Protein AF-A0A9W6NIT5-F1 (afdb_monomer_lite)

pLDDT: mean 78.43, std 15.09, range [30.56, 89.44]

Structure 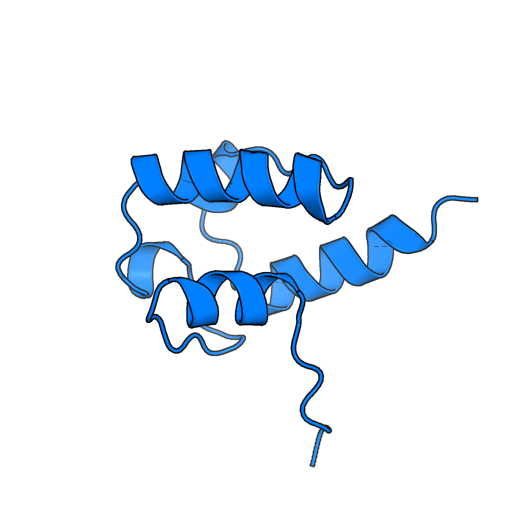(mmCIF, N/CA/C/O backbone):
data_AF-A0A9W6NIT5-F1
#
_entry.id   AF-A0A9W6NIT5-F1
#
loop_
_atom_site.group_PDB
_atom_site.id
_atom_site.type_symbol
_atom_site.label_atom_id
_atom_site.label_alt_id
_atom_site.label_comp_id
_atom_site.label_asym_id
_atom_site.label_entity_id
_atom_site.label_seq_id
_atom_site.pdbx_PDB_ins_code
_atom_site.Cartn_x
_atom_site.Cartn_y
_atom_site.Cartn_z
_atom_site.occupancy
_atom_site.B_iso_or_equiv
_atom_site.auth_seq_id
_atom_site.auth_comp_id
_atom_site.auth_asym_id
_atom_site.auth_atom_id
_atom_site.pdbx_PDB_model_num
ATOM 1 N N . MET A 1 1 ? -3.323 -26.552 1.686 1.00 39.66 1 MET A N 1
ATOM 2 C CA . MET A 1 1 ? -4.005 -26.133 0.444 1.00 39.66 1 MET A CA 1
ATOM 3 C C . MET A 1 1 ? -4.944 -25.005 0.838 1.00 39.66 1 MET A C 1
ATOM 5 O O . MET A 1 1 ? -6.102 -25.265 1.128 1.00 39.66 1 MET A O 1
ATOM 9 N N . ASN A 1 2 ? -4.417 -23.791 1.013 1.00 36.25 2 ASN A N 1
ATOM 10 C CA . ASN A 1 2 ? -5.265 -22.638 1.314 1.00 36.25 2 ASN A CA 1
ATOM 11 C C . ASN A 1 2 ? -5.932 -22.217 0.005 1.00 36.25 2 ASN A C 1
ATOM 13 O O . ASN A 1 2 ? -5.265 -22.143 -1.025 1.00 36.25 2 ASN A O 1
ATOM 17 N N . ALA A 1 3 ? -7.255 -22.080 0.040 1.00 36.75 3 ALA A N 1
ATOM 18 C CA . ALA A 1 3 ? -8.073 -21.690 -1.097 1.00 36.75 3 ALA A CA 1
ATOM 19 C C . ALA A 1 3 ? -7.547 -20.386 -1.734 1.00 36.75 3 ALA A C 1
ATOM 21 O O . ALA A 1 3 ? -6.957 -19.578 -1.014 1.00 36.75 3 ALA A O 1
ATOM 22 N N . PRO A 1 4 ? -7.771 -20.157 -3.042 1.00 40.81 4 PRO A N 1
ATOM 23 C CA . PRO A 1 4 ? -7.497 -18.879 -3.692 1.00 40.81 4 PRO A CA 1
ATOM 24 C C . PRO A 1 4 ? -8.446 -17.814 -3.124 1.00 40.81 4 PRO A C 1
ATOM 26 O O . PRO A 1 4 ? -9.487 -17.500 -3.692 1.00 40.81 4 PRO A O 1
ATOM 29 N N . GLY A 1 5 ? -8.120 -17.312 -1.937 1.00 42.97 5 GLY A N 1
ATOM 30 C CA . GLY A 1 5 ? -8.637 -16.065 -1.411 1.00 42.97 5 GLY A CA 1
ATOM 31 C C . GLY A 1 5 ? -7.932 -14.957 -2.167 1.00 42.97 5 GLY A C 1
ATOM 32 O O . GLY A 1 5 ? -6.869 -14.506 -1.758 1.00 42.97 5 GLY A O 1
ATOM 33 N N . THR A 1 6 ? -8.493 -14.612 -3.319 1.00 56.12 6 THR A N 1
ATOM 34 C CA . THR A 1 6 ? -8.166 -13.439 -4.121 1.00 56.12 6 THR A CA 1
ATOM 35 C C . THR A 1 6 ? -8.362 -12.204 -3.251 1.00 56.12 6 THR A C 1
ATOM 37 O O . THR A 1 6 ? -9.458 -11.656 -3.162 1.00 56.12 6 THR A O 1
ATOM 40 N N . GLY A 1 7 ? -7.316 -11.826 -2.527 1.00 71.44 7 GLY A N 1
ATOM 41 C CA . GLY A 1 7 ? -7.294 -10.598 -1.761 1.00 71.44 7 GLY A CA 1
AT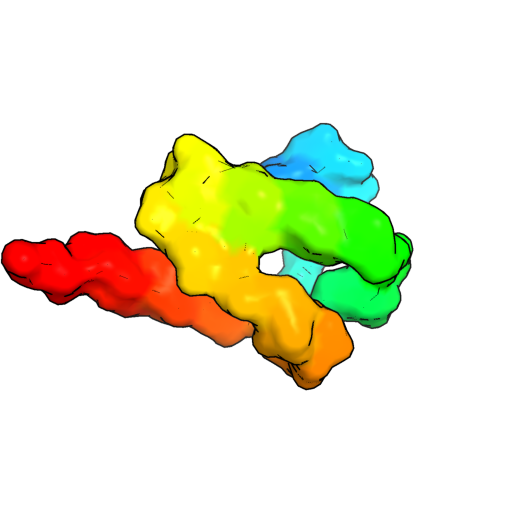OM 42 C C . GLY A 1 7 ? -7.642 -9.402 -2.647 1.00 71.44 7 GLY A C 1
ATOM 43 O O . GLY A 1 7 ? -7.275 -9.380 -3.827 1.00 71.44 7 GLY A O 1
ATOM 44 N N . LYS A 1 8 ? -8.384 -8.421 -2.125 1.00 79.19 8 LYS A N 1
ATOM 45 C CA . LYS A 1 8 ? -8.787 -7.247 -2.924 1.00 79.19 8 LYS A CA 1
ATOM 46 C C . LYS A 1 8 ? -7.561 -6.474 -3.439 1.00 79.19 8 LYS A C 1
ATOM 48 O O . LYS A 1 8 ? -7.593 -5.985 -4.566 1.00 79.19 8 LYS A O 1
ATOM 53 N N . VAL A 1 9 ? -6.466 -6.436 -2.673 1.00 83.00 9 VAL A N 1
ATOM 54 C CA . VAL A 1 9 ? -5.166 -5.865 -3.072 1.00 83.00 9 VAL A CA 1
ATOM 55 C C . VAL A 1 9 ? -4.556 -6.671 -4.213 1.00 83.00 9 VAL A C 1
ATOM 57 O O . VAL A 1 9 ? -4.126 -6.098 -5.211 1.00 83.00 9 VAL A O 1
ATOM 60 N N . VAL A 1 10 ? -4.555 -8.004 -4.103 1.00 86.38 10 VAL A N 1
ATOM 61 C CA . VAL A 1 10 ? -4.039 -8.897 -5.157 1.00 86.38 10 VAL A CA 1
ATOM 62 C C . VAL A 1 10 ? -4.812 -8.688 -6.457 1.00 86.38 10 VAL A C 1
ATOM 64 O O . VAL A 1 10 ? -4.206 -8.547 -7.517 1.00 86.38 10 VAL A O 1
ATOM 67 N N . GLN A 1 11 ? -6.140 -8.586 -6.382 1.00 83.19 11 GLN A N 1
ATOM 68 C CA . GLN A 1 11 ? -6.986 -8.353 -7.551 1.00 83.19 11 GLN A CA 1
ATOM 69 C C . GLN A 1 11 ? -6.704 -6.995 -8.213 1.00 83.19 11 GLN A C 1
ATOM 71 O O . GLN A 1 11 ? -6.631 -6.905 -9.441 1.00 83.19 11 GLN A O 1
ATOM 76 N N . LEU A 1 12 ? -6.506 -5.947 -7.407 1.00 84.62 12 LEU A N 1
ATOM 77 C CA . LEU A 1 12 ? -6.124 -4.616 -7.878 1.00 84.62 12 LEU A CA 1
ATOM 78 C C . LEU A 1 12 ? -4.787 -4.646 -8.627 1.00 84.62 12 LEU A C 1
ATOM 80 O O . LEU A 1 12 ? -4.682 -4.121 -9.736 1.00 84.62 12 LEU A O 1
ATOM 84 N N . LEU A 1 13 ? -3.782 -5.316 -8.069 1.00 86.62 13 LEU A N 1
ATOM 85 C CA . LEU A 1 13 ? -2.461 -5.455 -8.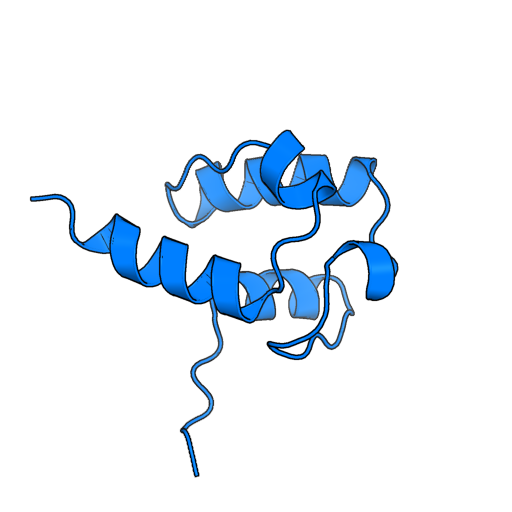685 1.00 86.62 13 LEU A CA 1
ATOM 86 C C . LEU A 1 13 ? -2.503 -6.291 -9.976 1.00 86.62 13 LEU A C 1
ATOM 88 O O . LEU A 1 13 ? -1.903 -5.899 -10.978 1.00 86.62 13 LEU A O 1
ATOM 92 N N . GLN A 1 14 ? -3.287 -7.370 -10.002 1.00 86.62 14 GLN A N 1
ATOM 93 C CA . GLN A 1 14 ? -3.505 -8.189 -11.201 1.00 86.62 14 GLN A CA 1
ATOM 94 C C . GLN A 1 14 ? -4.195 -7.419 -12.327 1.00 86.62 14 GLN A C 1
ATOM 96 O O . GLN A 1 14 ? -3.798 -7.539 -13.486 1.00 86.62 14 GLN A O 1
ATOM 101 N N . SER A 1 15 ? -5.170 -6.559 -12.011 1.00 85.38 15 SER A N 1
ATOM 102 C CA . SER A 1 15 ? -5.809 -5.696 -13.017 1.00 85.38 15 SER A CA 1
ATOM 103 C C . SER A 1 15 ? -4.831 -4.706 -13.669 1.00 85.38 15 SER A C 1
ATOM 105 O O . SER A 1 15 ? -5.038 -4.278 -14.804 1.00 85.38 15 SER A O 1
ATOM 107 N N . ARG A 1 16 ? -3.730 -4.392 -12.973 1.00 83.12 16 ARG A N 1
ATOM 108 C CA . ARG A 1 16 ? -2.620 -3.557 -13.453 1.00 83.12 16 ARG A CA 1
ATOM 109 C C . ARG A 1 16 ? -1.534 -4.350 -14.187 1.00 83.12 16 ARG A C 1
ATOM 111 O O . ARG A 1 16 ? -0.591 -3.740 -14.685 1.00 83.12 16 ARG A O 1
ATOM 118 N N . GLY A 1 17 ? -1.676 -5.673 -14.287 1.00 86.81 17 GLY A N 1
ATOM 119 C CA . GLY A 1 17 ? -0.738 -6.562 -14.973 1.00 86.81 17 GLY A CA 1
ATOM 120 C C . GLY A 1 17 ? 0.429 -7.050 -14.113 1.00 86.81 17 GLY A C 1
ATOM 121 O O . GLY A 1 17 ? 1.446 -7.455 -14.672 1.00 86.81 17 GLY A O 1
ATOM 122 N N . PHE A 1 18 ? 0.306 -6.999 -12.785 1.00 86.69 18 PHE A N 1
ATOM 123 C CA . PHE A 1 18 ? 1.280 -7.584 -11.862 1.00 86.69 18 PHE A CA 1
ATOM 124 C C . PHE A 1 18 ? 0.802 -8.943 -11.336 1.00 86.69 18 PHE A C 1
ATOM 126 O O . PHE A 1 18 ? -0.392 -9.141 -11.131 1.00 86.69 18 PHE A O 1
ATOM 133 N N . ASP A 1 19 ? 1.734 -9.845 -11.033 1.00 86.50 19 ASP A N 1
ATOM 134 C CA . ASP A 1 19 ? 1.456 -11.138 -10.389 1.00 86.50 19 ASP A CA 1
ATOM 135 C C . ASP A 1 19 ? 2.123 -11.189 -9.001 1.00 86.50 19 ASP A C 1
ATOM 137 O O . ASP A 1 19 ? 3.233 -11.703 -8.869 1.00 86.50 19 ASP A O 1
ATOM 141 N N . PRO A 1 20 ? 1.494 -10.599 -7.967 1.00 86.25 20 PRO A N 1
ATOM 142 C CA . PRO A 1 20 ? 2.033 -10.608 -6.611 1.00 86.25 20 PRO A CA 1
ATOM 143 C C . PRO A 1 20 ? 1.836 -11.921 -5.858 1.00 86.25 20 PRO A C 1
ATOM 145 O O . PRO A 1 20 ? 0.770 -12.538 -5.924 1.00 86.25 20 PRO A O 1
ATOM 148 N N . SER A 1 21 ? 2.815 -12.265 -5.023 1.00 86.00 21 SER A N 1
ATOM 149 C CA . SER A 1 21 ? 2.687 -13.245 -3.943 1.00 86.00 21 SER A CA 1
ATOM 150 C C . SER A 1 21 ? 2.463 -12.560 -2.593 1.00 86.00 21 SER A C 1
ATOM 152 O O . SER A 1 21 ? 2.746 -11.381 -2.405 1.00 86.00 21 SER A O 1
ATOM 154 N N . ALA A 1 22 ? 1.959 -13.310 -1.611 1.00 84.19 22 ALA A N 1
ATOM 155 C CA . ALA A 1 22 ? 1.678 -12.778 -0.274 1.00 84.19 22 ALA A CA 1
ATOM 156 C C . ALA A 1 22 ? 2.936 -12.300 0.478 1.00 84.19 22 ALA A C 1
ATOM 158 O O . ALA A 1 22 ? 2.836 -11.466 1.371 1.00 84.19 22 ALA A O 1
ATOM 159 N N . GLU A 1 23 ? 4.099 -12.840 0.128 1.00 85.25 23 GLU A N 1
ATOM 160 C CA . GLU A 1 23 ? 5.405 -12.490 0.691 1.00 85.25 23 GLU A CA 1
ATOM 161 C C . GLU A 1 23 ? 6.124 -11.377 -0.083 1.00 85.25 23 GLU A C 1
ATOM 163 O O . GLU A 1 23 ? 7.137 -10.881 0.399 1.00 85.25 23 GLU A O 1
ATOM 168 N N . ASP A 1 24 ? 5.585 -10.957 -1.234 1.00 87.88 24 ASP A N 1
ATOM 169 C CA . ASP A 1 24 ? 6.150 -9.858 -2.009 1.00 87.88 24 ASP A CA 1
ATOM 170 C C . ASP A 1 24 ? 5.790 -8.508 -1.386 1.00 87.88 24 ASP A C 1
ATOM 172 O O . ASP A 1 24 ? 4.658 -8.259 -0.948 1.00 87.88 24 ASP A O 1
ATOM 176 N N . ASP A 1 25 ? 6.762 -7.606 -1.416 1.00 88.06 25 ASP A N 1
ATOM 177 C CA . ASP A 1 25 ? 6.572 -6.194 -1.125 1.00 88.06 25 ASP A CA 1
ATOM 178 C C . ASP A 1 25 ? 6.234 -5.429 -2.407 1.00 88.06 25 ASP A C 1
ATOM 180 O O . ASP A 1 25 ? 6.725 -5.742 -3.490 1.00 88.06 25 ASP A O 1
ATOM 184 N N . LEU A 1 26 ? 5.450 -4.353 -2.293 1.00 87.12 26 LEU A N 1
ATOM 185 C CA . LEU A 1 26 ? 5.036 -3.538 -3.446 1.00 87.12 26 LEU A CA 1
ATOM 186 C C . LEU A 1 26 ? 6.235 -3.004 -4.253 1.00 87.12 26 LEU A C 1
ATOM 188 O O . LEU A 1 26 ? 6.215 -2.999 -5.482 1.00 87.12 26 LEU A O 1
ATOM 192 N N . LEU A 1 27 ? 7.286 -2.560 -3.561 1.00 86.44 27 LEU A N 1
ATOM 193 C CA . LEU A 1 27 ? 8.499 -2.041 -4.195 1.00 86.44 27 LEU A CA 1
ATOM 194 C C . LEU A 1 27 ? 9.298 -3.144 -4.903 1.00 86.44 27 LEU A C 1
ATOM 196 O O . LEU A 1 27 ? 9.820 -2.901 -5.990 1.00 86.44 27 LEU A O 1
ATOM 200 N N . ASP A 1 28 ? 9.371 -4.338 -4.310 1.00 86.81 28 ASP A N 1
ATOM 201 C CA . ASP A 1 28 ? 10.084 -5.488 -4.884 1.00 86.81 28 ASP A CA 1
ATOM 202 C C . ASP A 1 28 ? 9.352 -6.031 -6.121 1.00 86.81 28 ASP A C 1
ATOM 204 O O . ASP A 1 28 ? 9.965 -6.337 -7.142 1.00 86.81 28 ASP A O 1
ATOM 208 N N . LEU A 1 29 ? 8.016 -5.962 -6.096 1.00 86.19 29 LEU A N 1
ATOM 209 C CA . LEU A 1 29 ? 7.137 -6.225 -7.235 1.00 86.19 29 LEU A CA 1
ATOM 210 C C . LEU A 1 29 ? 7.324 -5.238 -8.408 1.00 86.19 29 LEU A C 1
ATOM 212 O O . LEU A 1 29 ? 6.750 -5.420 -9.484 1.00 86.19 29 LEU A O 1
ATOM 216 N N . GLY A 1 30 ? 8.097 -4.167 -8.207 1.00 86.31 30 GLY A N 1
ATOM 217 C CA . GLY A 1 30 ? 8.384 -3.151 -9.213 1.00 86.31 30 GLY A CA 1
ATOM 218 C C . GLY A 1 30 ? 7.394 -1.987 -9.239 1.00 86.31 30 GLY A C 1
ATOM 219 O O . GLY A 1 30 ? 7.384 -1.231 -10.216 1.00 86.31 30 GLY A O 1
ATOM 220 N N . LEU A 1 31 ? 6.568 -1.801 -8.199 1.00 86.94 31 LEU A N 1
ATOM 221 C CA . LEU A 1 31 ? 5.744 -0.599 -8.104 1.00 86.94 31 LEU A CA 1
ATOM 222 C C . LEU A 1 31 ? 6.616 0.623 -7.817 1.00 86.94 31 LEU A C 1
ATOM 224 O O . LEU A 1 31 ? 7.466 0.646 -6.929 1.00 86.94 31 LEU A O 1
ATOM 228 N N . THR A 1 32 ? 6.337 1.696 -8.544 1.00 88.69 32 THR A N 1
ATOM 229 C CA . THR A 1 32 ? 6.922 3.012 -8.287 1.00 88.69 32 THR A CA 1
ATOM 230 C C . THR A 1 32 ? 6.173 3.740 -7.173 1.00 88.69 32 THR A C 1
ATOM 232 O O . THR A 1 32 ? 4.991 3.492 -6.930 1.00 88.69 32 THR A O 1
ATOM 235 N N . SER A 1 33 ? 6.813 4.729 -6.544 1.00 86.88 33 SER A N 1
ATOM 236 C CA . SER A 1 33 ? 6.179 5.534 -5.490 1.00 86.88 33 SER A CA 1
ATOM 237 C C . SER A 1 33 ? 4.866 6.186 -5.942 1.00 86.88 33 SER A C 1
ATOM 239 O O . SER A 1 33 ? 3.922 6.243 -5.165 1.00 86.88 33 SER A O 1
ATOM 241 N N . MET A 1 34 ? 4.760 6.624 -7.205 1.00 89.44 34 MET A N 1
ATOM 242 C CA . MET A 1 34 ? 3.501 7.163 -7.739 1.00 89.44 34 MET A CA 1
ATOM 243 C C . MET A 1 34 ? 2.391 6.110 -7.817 1.00 89.44 34 MET A C 1
ATOM 245 O O . MET A 1 34 ? 1.241 6.428 -7.529 1.00 89.44 34 MET A O 1
ATOM 249 N N . GLN A 1 35 ? 2.724 4.875 -8.201 1.00 89.44 35 GLN A N 1
ATOM 250 C CA . GLN A 1 35 ? 1.763 3.770 -8.237 1.00 89.44 35 GLN A CA 1
ATOM 251 C C . GLN A 1 35 ? 1.342 3.347 -6.829 1.00 89.44 35 GLN A C 1
ATOM 253 O O . GLN A 1 35 ? 0.186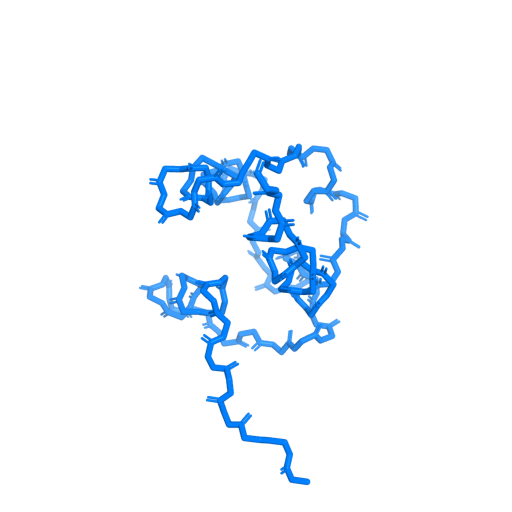 2.987 -6.642 1.00 89.44 35 GLN A O 1
ATOM 258 N N . ILE A 1 36 ? 2.247 3.438 -5.850 1.00 89.00 36 ILE A N 1
ATOM 259 C CA . ILE A 1 36 ? 1.952 3.189 -4.433 1.00 89.00 36 ILE A CA 1
ATOM 260 C C . ILE A 1 36 ? 1.015 4.263 -3.867 1.00 89.00 36 ILE A C 1
ATOM 262 O O . ILE A 1 36 ? 0.051 3.920 -3.192 1.00 89.00 36 ILE A O 1
ATOM 266 N N . LEU A 1 37 ? 1.243 5.545 -4.181 1.00 89.19 37 LEU A N 1
ATOM 267 C CA . LEU A 1 37 ? 0.310 6.618 -3.812 1.00 89.19 37 LEU A CA 1
ATOM 268 C C . LEU A 1 37 ? -1.084 6.381 -4.406 1.00 89.19 37 LEU A C 1
ATOM 270 O O . LEU A 1 37 ? -2.076 6.533 -3.705 1.00 89.19 37 LEU A O 1
ATOM 274 N N . GLN A 1 38 ? -1.155 6.004 -5.687 1.00 89.25 38 GLN A N 1
ATOM 275 C CA . GLN A 1 38 ? -2.428 5.684 -6.342 1.00 89.25 38 GLN A CA 1
ATOM 276 C C . GLN A 1 38 ? -3.099 4.481 -5.682 1.00 89.25 38 GLN A C 1
ATOM 278 O O . GLN A 1 38 ? -4.284 4.536 -5.403 1.00 89.25 38 GLN A O 1
ATOM 283 N N . LEU A 1 39 ? -2.331 3.435 -5.359 1.00 86.88 39 LEU A N 1
ATOM 284 C CA . LEU A 1 39 ? -2.857 2.268 -4.659 1.00 86.88 39 LEU A CA 1
ATOM 285 C C . LEU A 1 39 ? -3.458 2.650 -3.300 1.00 86.88 39 LEU A C 1
ATOM 287 O O . LEU A 1 39 ? -4.524 2.153 -2.976 1.00 86.88 39 LEU A O 1
ATOM 291 N N . ALA A 1 40 ? -2.828 3.539 -2.527 1.00 87.38 40 ALA A N 1
ATOM 292 C CA . ALA A 1 40 ? -3.399 4.021 -1.265 1.00 87.38 40 ALA A CA 1
ATOM 293 C C . ALA A 1 40 ? -4.773 4.689 -1.464 1.00 87.38 40 ALA A C 1
ATOM 295 O O . ALA A 1 40 ? -5.704 4.417 -0.707 1.00 87.38 40 ALA A O 1
ATOM 296 N N . ASP A 1 41 ? -4.905 5.516 -2.505 1.00 88.62 41 ASP A N 1
ATOM 297 C CA . ASP A 1 41 ? -6.165 6.174 -2.867 1.00 88.62 41 ASP A CA 1
ATOM 298 C C . ASP A 1 41 ? -7.229 5.160 -3.321 1.00 88.62 41 ASP A C 1
ATOM 300 O O . ASP A 1 41 ? -8.364 5.206 -2.851 1.00 88.62 41 ASP A O 1
ATOM 304 N N . ASP A 1 42 ? -6.854 4.180 -4.149 1.00 87.69 42 ASP A N 1
ATOM 305 C CA . ASP A 1 42 ? -7.757 3.115 -4.599 1.00 87.69 42 ASP A CA 1
ATOM 306 C C . ASP A 1 42 ? -8.210 2.216 -3.438 1.00 87.69 42 ASP A C 1
ATOM 308 O O . ASP A 1 42 ? -9.373 1.828 -3.373 1.00 87.69 42 ASP A O 1
ATOM 312 N N . LEU A 1 43 ? -7.330 1.903 -2.481 1.00 84.06 43 LEU A N 1
ATOM 313 C CA . LEU A 1 43 ? -7.695 1.128 -1.289 1.00 84.06 43 LEU A CA 1
ATOM 314 C C . LEU A 1 43 ? -8.731 1.874 -0.440 1.00 84.06 43 LEU A C 1
ATOM 316 O O . LEU A 1 43 ? -9.701 1.270 0.030 1.00 84.06 43 LEU A O 1
ATOM 320 N N . GLN A 1 44 ? -8.579 3.189 -0.295 1.00 85.06 44 GLN A N 1
ATOM 321 C CA . GLN A 1 44 ? -9.570 4.010 0.388 1.00 85.06 44 GLN A CA 1
ATOM 322 C C . GLN A 1 44 ? -10.884 4.071 -0.404 1.00 85.06 44 GLN A C 1
ATOM 324 O O . GLN A 1 44 ? -11.948 3.847 0.170 1.00 85.06 44 GLN A O 1
ATOM 329 N N . HIS A 1 45 ? -10.839 4.333 -1.710 1.00 85.62 45 HIS A N 1
ATOM 330 C CA . HIS A 1 45 ? -12.039 4.507 -2.529 1.00 85.62 45 HIS A CA 1
ATOM 331 C C . HIS A 1 45 ? -12.804 3.201 -2.796 1.00 85.62 45 HIS A C 1
ATOM 333 O O . HIS A 1 45 ? -14.035 3.200 -2.762 1.00 85.62 45 HIS A O 1
ATOM 339 N N . GLU A 1 46 ? -12.112 2.091 -3.058 1.00 84.25 46 GLU A N 1
ATOM 340 C CA . GLU A 1 46 ? -12.734 0.812 -3.430 1.00 84.25 46 GLU A CA 1
ATOM 341 C C . GLU A 1 46 ? -13.009 -0.100 -2.230 1.00 84.25 46 GLU A C 1
ATOM 343 O O . GLU A 1 46 ? -13.945 -0.907 -2.259 1.00 84.25 46 GLU A O 1
ATOM 348 N N . ILE A 1 47 ? -12.202 -0.002 -1.169 1.00 78.62 47 ILE A N 1
ATOM 349 C CA . ILE A 1 47 ? -12.300 -0.880 0.009 1.00 78.62 47 ILE A CA 1
ATOM 350 C C . ILE A 1 47 ? -12.787 -0.115 1.243 1.00 78.62 47 ILE A C 1
ATOM 352 O O . ILE A 1 47 ? -13.344 -0.732 2.149 1.00 78.62 47 ILE A O 1
ATOM 356 N N . GLY A 1 48 ? -12.648 1.213 1.272 1.00 81.31 48 GLY A N 1
ATOM 357 C CA . GLY A 1 48 ? -13.011 2.032 2.428 1.00 81.31 48 GLY A CA 1
ATOM 358 C C . GLY A 1 48 ? -11.950 2.036 3.526 1.00 81.31 48 GLY A C 1
ATOM 359 O O . GLY A 1 48 ? -12.255 2.443 4.646 1.00 81.31 48 GLY A O 1
ATOM 360 N N . VAL A 1 49 ? -10.728 1.567 3.242 1.00 81.44 49 VAL A N 1
ATOM 361 C CA . VAL A 1 49 ? -9.642 1.518 4.228 1.00 81.44 49 VAL A CA 1
ATOM 362 C C . VAL A 1 49 ? -8.592 2.565 3.904 1.00 81.44 49 VAL A C 1
ATOM 364 O O . VAL A 1 49 ? -7.956 2.522 2.854 1.00 81.44 49 VAL A O 1
ATOM 367 N N . ASP A 1 50 ? -8.392 3.481 4.845 1.00 83.00 50 ASP A N 1
ATOM 368 C CA . ASP A 1 50 ? -7.339 4.483 4.771 1.00 83.00 50 ASP A CA 1
ATOM 369 C C . ASP A 1 50 ? -6.012 3.858 5.225 1.00 83.00 50 ASP A C 1
ATOM 371 O O . ASP A 1 50 ? -5.808 3.575 6.409 1.00 83.00 50 ASP A O 1
ATOM 375 N N . VAL A 1 51 ? -5.132 3.571 4.263 1.00 82.06 51 VAL A N 1
ATOM 376 C CA . VAL A 1 51 ? -3.785 3.048 4.523 1.00 82.06 51 VAL A CA 1
ATOM 377 C C . VAL A 1 51 ? -2.777 4.164 4.292 1.00 82.06 51 VAL A C 1
ATOM 379 O O . VAL A 1 51 ? -2.688 4.709 3.192 1.00 82.06 51 VAL A O 1
ATOM 382 N N . ASP A 1 52 ? -1.982 4.479 5.315 1.00 85.56 52 ASP A N 1
ATOM 383 C CA . ASP A 1 52 ? -0.958 5.516 5.197 1.00 85.56 52 ASP A CA 1
ATOM 384 C C . ASP A 1 52 ? 0.084 5.120 4.141 1.00 85.56 52 ASP A C 1
ATOM 386 O O . ASP A 1 52 ? 0.668 4.032 4.169 1.00 85.56 52 ASP A O 1
ATOM 390 N N . VAL A 1 53 ? 0.359 6.029 3.209 1.00 84.62 53 VAL A N 1
ATOM 391 C CA . VAL A 1 53 ? 1.348 5.804 2.150 1.00 84.62 53 VAL A CA 1
ATOM 392 C C . VAL A 1 53 ? 2.741 5.513 2.712 1.00 84.62 53 VAL A C 1
ATOM 394 O O . VAL A 1 53 ? 3.499 4.748 2.120 1.00 84.62 53 VAL A O 1
ATOM 397 N N . SER A 1 54 ? 3.079 6.075 3.873 1.00 86.12 54 SER A N 1
ATOM 398 C CA . SER A 1 54 ? 4.348 5.829 4.559 1.00 86.12 54 SER A CA 1
ATOM 399 C C . SER A 1 54 ? 4.466 4.372 4.983 1.00 86.12 54 SER A C 1
ATOM 401 O O . SER A 1 54 ? 5.562 3.822 4.949 1.00 86.12 54 SER A O 1
ATOM 403 N N . VAL A 1 55 ? 3.342 3.740 5.339 1.00 84.00 55 VAL A N 1
ATOM 404 C CA . VAL A 1 55 ? 3.281 2.309 5.633 1.00 84.00 55 VAL A CA 1
ATOM 405 C C . VAL A 1 55 ? 3.540 1.535 4.351 1.00 84.00 55 VAL A C 1
ATOM 407 O O . VAL A 1 55 ? 4.488 0.770 4.331 1.00 84.00 55 VAL A O 1
ATOM 410 N N . LEU A 1 56 ? 2.832 1.803 3.250 1.00 84.31 56 LEU A N 1
ATOM 411 C CA . LEU A 1 56 ? 3.069 1.111 1.970 1.00 84.31 56 LEU A CA 1
ATOM 412 C C . LEU A 1 56 ? 4.514 1.252 1.451 1.00 84.31 56 LEU A C 1
ATOM 414 O O . LEU A 1 56 ? 5.075 0.308 0.900 1.00 84.31 56 LEU A O 1
ATOM 418 N N . LEU A 1 57 ? 5.128 2.424 1.642 1.00 84.50 57 LEU A N 1
ATOM 419 C CA . LEU A 1 57 ? 6.523 2.696 1.278 1.00 84.50 57 LEU A CA 1
ATOM 420 C C . LEU A 1 57 ? 7.532 2.032 2.225 1.00 84.50 57 LEU A C 1
ATOM 422 O O . LEU A 1 57 ? 8.644 1.731 1.800 1.00 84.50 57 LEU A O 1
ATOM 426 N N . ALA A 1 58 ? 7.159 1.794 3.484 1.00 84.44 58 ALA A N 1
ATOM 427 C CA . ALA A 1 58 ? 7.965 1.063 4.462 1.00 84.44 58 ALA A CA 1
ATOM 428 C C . ALA A 1 58 ? 7.918 -0.466 4.270 1.00 84.44 58 ALA A C 1
ATOM 430 O O . ALA A 1 58 ? 8.474 -1.188 5.094 1.00 84.44 58 ALA A O 1
ATOM 431 N N . ALA A 1 59 ? 7.295 -0.932 3.182 1.00 72.06 59 ALA A N 1
ATOM 432 C CA . ALA A 1 59 ? 7.208 -2.326 2.754 1.00 72.06 59 ALA A CA 1
ATOM 433 C C . ALA A 1 59 ? 6.576 -3.287 3.789 1.00 72.06 59 ALA A C 1
ATOM 435 O O . ALA A 1 59 ? 7.254 -4.077 4.444 1.00 72.06 59 ALA A O 1
ATOM 436 N N . PRO A 1 60 ? 5.245 -3.230 3.955 1.00 74.94 60 PRO A N 1
ATOM 437 C CA . PRO A 1 60 ? 4.437 -4.319 4.459 1.00 74.94 60 PRO A CA 1
ATOM 438 C C . PRO A 1 60 ? 4.089 -5.223 3.278 1.00 74.94 60 PRO A C 1
ATOM 440 O O . PRO A 1 60 ? 3.421 -4.801 2.333 1.00 74.94 60 PRO A O 1
ATOM 443 N N . THR A 1 61 ? 4.536 -6.470 3.350 1.00 87.56 61 THR A N 1
ATOM 444 C CA . THR A 1 61 ? 4.183 -7.517 2.382 1.00 87.56 61 THR A CA 1
ATOM 445 C C . THR A 1 61 ? 2.684 -7.535 2.063 1.00 87.56 61 THR A C 1
ATOM 447 O O . THR A 1 61 ? 1.835 -7.197 2.900 1.00 87.56 61 THR A O 1
ATOM 450 N N . ILE A 1 62 ? 2.328 -7.976 0.859 1.00 86.62 62 ILE A N 1
ATOM 451 C CA . ILE A 1 62 ? 0.935 -7.987 0.389 1.00 86.62 62 ILE A CA 1
ATOM 452 C C . ILE A 1 62 ? 0.030 -8.832 1.299 1.00 86.62 62 ILE A C 1
ATOM 454 O O . ILE A 1 62 ? -1.109 -8.447 1.561 1.00 86.62 62 ILE A O 1
ATOM 458 N N . GLY A 1 63 ? 0.540 -9.929 1.861 1.00 85.56 63 GLY A N 1
ATOM 459 C CA . GLY A 1 63 ? -0.180 -10.746 2.838 1.00 85.56 63 GLY A CA 1
ATOM 460 C C . GLY A 1 63 ? -0.501 -9.990 4.130 1.00 85.56 63 GLY A C 1
ATOM 461 O O . GLY A 1 63 ? -1.617 -10.091 4.637 1.00 85.56 63 GLY A O 1
ATOM 462 N N . ALA A 1 64 ? 0.434 -9.175 4.628 1.00 84.50 64 ALA A N 1
ATOM 463 C CA . ALA A 1 64 ? 0.208 -8.345 5.810 1.00 84.50 64 ALA A CA 1
ATOM 464 C C . ALA A 1 64 ? -0.822 -7.230 5.555 1.00 84.50 64 ALA A C 1
ATOM 466 O O . ALA A 1 64 ? -1.585 -6.879 6.458 1.00 84.50 64 ALA A O 1
ATOM 467 N N . LEU A 1 65 ? -0.867 -6.685 4.334 1.00 83.25 65 LEU A N 1
ATOM 468 C CA . LEU A 1 65 ? -1.896 -5.723 3.927 1.00 83.25 65 LEU A CA 1
ATOM 469 C C . LEU A 1 65 ? -3.280 -6.381 3.877 1.00 83.25 65 LEU A C 1
ATOM 471 O O . LEU A 1 65 ? -4.232 -5.847 4.439 1.00 83.25 65 LEU A O 1
ATOM 475 N N . GLU A 1 66 ? -3.394 -7.568 3.283 1.00 83.50 66 GLU A N 1
ATOM 476 C CA . GLU A 1 66 ? -4.645 -8.337 3.244 1.00 83.50 66 GLU A CA 1
ATOM 477 C C . GLU A 1 66 ? -5.160 -8.715 4.640 1.00 83.50 66 GLU A C 1
ATOM 479 O O . GLU A 1 66 ? -6.364 -8.635 4.904 1.00 83.50 66 GLU A O 1
ATOM 484 N N . GLU A 1 67 ? -4.266 -9.081 5.564 1.00 82.50 67 GLU A N 1
ATOM 485 C CA . GLU A 1 67 ? -4.632 -9.338 6.961 1.00 82.50 67 GLU A CA 1
ATOM 486 C C . GLU A 1 67 ? -5.183 -8.083 7.648 1.00 82.50 67 GLU A C 1
ATOM 488 O O . GLU A 1 67 ? -6.216 -8.153 8.320 1.00 82.50 67 GLU A O 1
ATOM 493 N N . GLN A 1 68 ? -4.545 -6.924 7.443 1.00 79.12 68 GLN A N 1
ATOM 494 C CA . GLN A 1 68 ? -5.024 -5.650 7.984 1.00 79.12 68 GLN A CA 1
ATOM 495 C C . GLN A 1 68 ? -6.398 -5.271 7.426 1.00 79.12 68 GLN A C 1
ATOM 497 O O . GLN A 1 68 ? -7.282 -4.892 8.193 1.00 79.12 68 GLN A O 1
ATOM 502 N N . LEU A 1 69 ? -6.612 -5.434 6.119 1.00 76.25 69 LEU A N 1
ATOM 503 C CA . LEU A 1 69 ? -7.897 -5.155 5.471 1.00 76.25 69 LEU A CA 1
ATOM 504 C C . LEU A 1 69 ? -8.999 -6.104 5.959 1.00 76.25 69 LEU A C 1
ATOM 506 O O . LEU A 1 69 ? -10.112 -5.671 6.254 1.00 76.25 69 LEU A O 1
ATOM 510 N N . SER A 1 70 ? -8.676 -7.388 6.124 1.00 74.69 70 SER A N 1
ATOM 511 C CA . SER A 1 70 ? -9.589 -8.390 6.692 1.00 74.69 70 SER A CA 1
ATOM 512 C C . SER A 1 70 ? -9.914 -8.126 8.169 1.00 74.69 70 SER A C 1
ATOM 514 O O . SER A 1 70 ? -10.937 -8.591 8.680 1.00 74.69 70 SER A O 1
ATOM 516 N N . GLY A 1 71 ? -9.033 -7.424 8.885 1.00 65.94 71 GLY A N 1
ATOM 517 C CA . GLY A 1 71 ? -9.234 -6.975 10.261 1.00 65.94 71 GLY A CA 1
ATOM 518 C C . GLY A 1 71 ? -10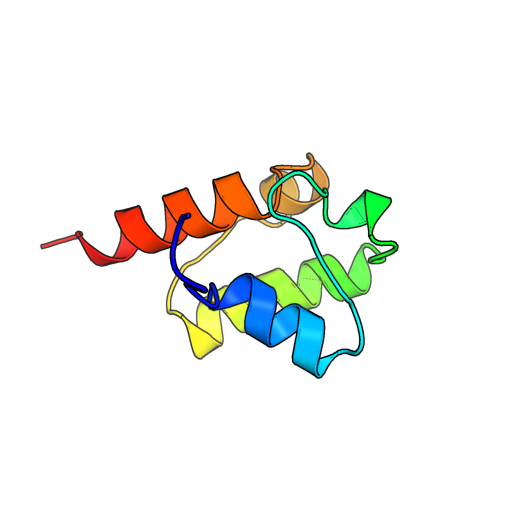.066 -5.694 10.367 1.00 65.94 71 GLY A C 1
ATOM 519 O O . GLY A 1 71 ? -10.922 -5.610 11.246 1.00 65.94 71 GLY A O 1
ATOM 520 N N . ALA A 1 72 ? -9.854 -4.733 9.463 1.00 62.28 72 ALA A N 1
ATOM 521 C CA . ALA A 1 72 ? -10.511 -3.421 9.456 1.00 62.28 72 ALA A CA 1
ATOM 522 C C . ALA A 1 72 ? -12.025 -3.490 9.168 1.00 62.28 72 ALA A C 1
ATOM 524 O O . ALA A 1 72 ? -12.793 -2.708 9.732 1.00 62.28 72 ALA A O 1
ATOM 525 N N . ASP A 1 73 ? -12.467 -4.479 8.381 1.0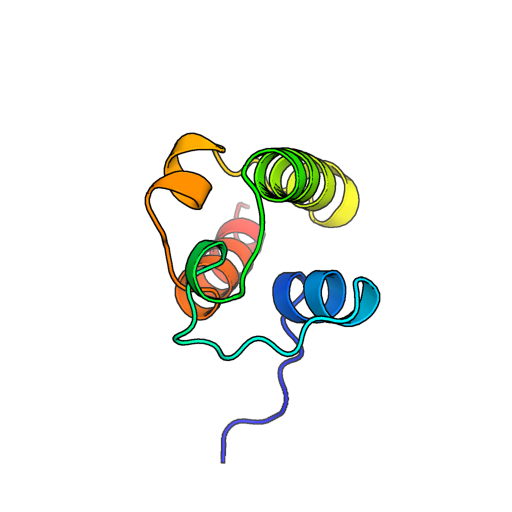0 50.50 73 ASP A N 1
ATOM 526 C CA . ASP A 1 73 ? -13.888 -4.782 8.118 1.00 50.50 73 ASP A CA 1
ATOM 527 C C . ASP A 1 73 ? -14.678 -5.154 9.397 1.00 50.50 73 ASP A C 1
ATOM 529 O O . ASP A 1 73 ? -15.903 -5.083 9.426 1.00 50.50 73 ASP A O 1
ATOM 533 N N . ARG A 1 74 ? -13.992 -5.496 10.503 1.00 49.84 74 ARG A N 1
ATOM 534 C CA . ARG A 1 74 ? -14.616 -5.855 11.793 1.00 49.84 74 ARG A CA 1
ATOM 535 C C . ARG A 1 74 ? -14.777 -4.688 12.769 1.00 49.84 74 ARG A C 1
ATOM 537 O O . ARG A 1 74 ? -14.808 -4.917 13.981 1.00 49.84 74 ARG A O 1
ATOM 544 N N . THR A 1 75 ? -14.875 -3.455 12.289 1.00 30.56 75 THR A N 1
ATOM 545 C CA . THR A 1 75 ? -15.183 -2.331 13.184 1.00 30.56 75 THR A CA 1
ATOM 546 C C . THR A 1 75 ? -16.714 -2.239 13.360 1.00 30.56 75 THR A C 1
ATOM 548 O O . THR A 1 75 ? -17.403 -2.095 12.352 1.00 30.56 75 THR A O 1
ATOM 551 N N . PRO A 1 76 ? -17.258 -2.417 14.586 1.00 40.38 76 PRO A N 1
ATOM 552 C CA . PRO A 1 76 ? -18.701 -2.473 14.865 1.00 40.38 76 PRO A CA 1
ATOM 553 C C . PRO A 1 76 ? -19.438 -1.139 14.698 1.00 40.38 76 PRO A C 1
ATOM 555 O O . PRO A 1 76 ? -18.786 -0.077 14.815 1.00 40.38 76 PRO A O 1
#

Radius of gyration: 11.78 Å; chains: 1; bounding box: 29×33×30 Å

Sequence (76 aa):
MNAPGTGKVVQLLQSRGFDPSAEDDLLDLGLTSMQILQLADDLQHEIGVDVDVSVLLAAPTIGALEEQLSGADRTP

Secondary structure (DSSP, 8-state):
-------HHHHHHHHTT----TT--TTTTT--HHHHHHHHHHIIIII-----HHHHHT---HHHHHHHHHHHTT--

Organism: NCBI:txid53360

Foldseek 3Di:
DDPPPCQPLQVVCVVVVFHFDQQDQCVNSPDDLVNLVVSQVCCCVVLVDRDDSVVSVVTDGNNNVSVVSVVVVPDD

InterPro domains:
  IPR009081 Phosphopantetheine binding ACP domain [PF00550] (20-67)
  IPR009081 Phosphopantetheine binding ACP domain [PS50075] (1-73)
  IPR036736 ACP-like superfamily [G3DSA:1.10.1200.10] (8-75)
  IPR036736 ACP-like superfamily [SSF47336] (13-69)